Protein AF-A0A849G407-F1 (afdb_monomer_lite)

Foldseek 3Di:
DVVVVVVVVVVVVVVVVPADDDPDPPHVVVVPPDDDPPPPPDPDPPPPDDDPFDFAPAWPDWDWAADPVGIDIDTDGDHPDPAWAPWDWDWPDSVQDDDVNHTDTTTTTHDHPDDDDDDD

Secondary structure (DSSP, 8-state):
-HHHHHHHHHHHHHHHTT--SS--TT-HHHHS--------PPP---------PPBPSEEEEEEEEEETTEEEEEEEEE-SSTT-EEEEEEESSTTSPPBTTB--EEEEEEPPSSPPPP--

Sequence (120 aa):
MHRRKLILTLAAATSLSGCGFGGSRLNPFNWFRSGADEETLDPIEIVVREDPRPLVAQITSLGIDRTPGGAIIRATGLPPEQGWHTAALVSEDRDGMPANGVLTYSLRALPPRGPARVST

pLDDT: mean 82.06, std 14.2, range [55.03, 98.06]

Structure (mmCIF, N/CA/C/O backbone):
data_AF-A0A849G407-F1
#
_entry.id   AF-A0A849G407-F1
#
loop_
_atom_site.group_PDB
_atom_site.id
_atom_site.type_symbol
_atom_site.label_atom_id
_atom_site.label_alt_id
_atom_site.label_comp_id
_atom_site.label_asym_id
_atom_site.label_entity_id
_atom_site.label_seq_id
_atom_site.pdbx_PDB_ins_code
_atom_site.Cartn_x
_atom_site.Cartn_y
_atom_site.Cartn_z
_atom_site.occupancy
_atom_site.B_iso_or_equiv
_atom_site.auth_seq_id
_atom_site.auth_comp_id
_atom_site.auth_asym_id
_atom_site.auth_atom_id
_atom_site.pdbx_PDB_model_num
ATOM 1 N N . MET A 1 1 ? 77.270 48.204 -31.756 1.00 59.81 1 MET A N 1
ATOM 2 C CA . MET A 1 1 ? 76.066 47.332 -31.758 1.00 59.81 1 MET A CA 1
ATOM 3 C C . MET A 1 1 ? 75.914 46.443 -30.511 1.00 59.81 1 MET A C 1
ATOM 5 O O . MET A 1 1 ? 74.793 46.040 -30.230 1.00 59.81 1 MET A O 1
ATOM 9 N N . HIS A 1 2 ? 76.963 46.167 -29.719 1.00 60.06 2 HIS A N 1
ATOM 10 C CA . HIS A 1 2 ? 76.852 45.303 -28.526 1.00 60.06 2 HIS A CA 1
ATOM 11 C C . HIS A 1 2 ? 76.159 45.927 -27.306 1.00 60.06 2 HIS A C 1
ATOM 13 O O . HIS A 1 2 ? 75.423 45.223 -26.630 1.00 60.06 2 HIS A O 1
ATOM 19 N N . ARG A 1 3 ? 76.284 47.242 -27.064 1.00 67.25 3 ARG A N 1
ATOM 20 C CA . ARG A 1 3 ? 75.618 47.908 -25.922 1.00 67.25 3 ARG A CA 1
ATOM 21 C C . ARG A 1 3 ? 74.085 47.834 -25.983 1.00 67.25 3 ARG A C 1
ATOM 23 O O . ARG A 1 3 ? 73.454 47.579 -24.971 1.00 67.25 3 ARG A O 1
ATOM 30 N N . ARG A 1 4 ? 73.486 47.970 -27.175 1.00 66.44 4 ARG A N 1
ATOM 31 C CA . ARG A 1 4 ? 72.027 47.825 -27.368 1.00 66.44 4 ARG A CA 1
ATOM 32 C C . ARG A 1 4 ? 71.550 46.386 -27.143 1.00 66.44 4 ARG A C 1
ATOM 34 O O . ARG A 1 4 ? 70.512 46.196 -26.527 1.00 66.44 4 ARG A O 1
ATOM 41 N N . LYS A 1 5 ? 72.323 45.387 -27.591 1.00 75.62 5 LYS A N 1
ATOM 42 C CA . LYS A 1 5 ? 72.016 43.964 -27.362 1.00 75.62 5 LYS A CA 1
ATOM 43 C C . LYS A 1 5 ? 72.109 43.597 -25.876 1.00 75.62 5 LYS A C 1
ATOM 45 O O . LYS A 1 5 ? 71.211 42.937 -25.382 1.00 75.62 5 LYS A O 1
ATOM 50 N N . LEU A 1 6 ? 73.122 44.106 -25.168 1.00 78.69 6 LEU A N 1
ATOM 51 C CA . LEU A 1 6 ? 73.293 43.920 -23.720 1.00 78.69 6 LEU A CA 1
ATOM 52 C C . LEU A 1 6 ? 72.152 44.540 -22.901 1.00 78.69 6 LEU A C 1
ATOM 54 O O . LEU A 1 6 ? 71.657 43.910 -21.974 1.00 78.69 6 LEU A O 1
ATOM 58 N N . ILE A 1 7 ? 71.701 45.744 -23.267 1.00 82.94 7 ILE A N 1
ATOM 59 C CA . ILE A 1 7 ? 70.562 46.402 -22.607 1.00 82.94 7 ILE A CA 1
ATOM 60 C C . ILE A 1 7 ? 69.267 45.612 -22.841 1.00 82.94 7 ILE A C 1
ATOM 62 O O . ILE A 1 7 ? 68.506 45.406 -21.903 1.00 82.94 7 ILE A O 1
ATOM 66 N N . LEU A 1 8 ? 69.044 45.113 -24.062 1.00 82.19 8 LEU A N 1
ATOM 67 C CA . LEU A 1 8 ? 67.877 44.286 -24.387 1.00 82.19 8 LEU A CA 1
ATOM 68 C C . LEU A 1 8 ? 67.874 42.955 -23.624 1.00 82.19 8 LEU A C 1
ATOM 70 O O . LEU A 1 8 ? 66.840 42.570 -23.086 1.00 82.19 8 LEU A O 1
ATOM 74 N N . THR A 1 9 ? 69.018 42.274 -23.520 1.00 81.06 9 THR A N 1
ATOM 75 C CA . THR A 1 9 ? 69.113 41.021 -22.753 1.00 81.06 9 THR A CA 1
ATOM 76 C C . THR A 1 9 ? 68.963 41.249 -21.253 1.00 81.06 9 THR A C 1
ATOM 78 O O . THR A 1 9 ? 68.316 40.452 -20.583 1.00 81.06 9 THR A O 1
ATOM 81 N N . LEU A 1 10 ? 69.515 42.345 -20.721 1.00 78.44 10 LEU A N 1
ATOM 82 C CA . LEU A 1 10 ? 69.404 42.673 -19.300 1.00 78.44 10 LEU A CA 1
ATOM 83 C C . LEU A 1 10 ? 67.960 43.044 -18.929 1.00 78.44 10 LEU A C 1
ATOM 85 O O . LEU A 1 10 ? 67.472 42.578 -17.908 1.00 78.44 10 LEU A O 1
ATOM 89 N N . ALA A 1 11 ? 67.265 43.807 -19.779 1.00 77.25 11 ALA A N 1
ATOM 90 C CA . ALA A 1 11 ? 65.857 44.166 -19.589 1.00 77.25 11 ALA A CA 1
ATOM 91 C C . ALA A 1 11 ? 64.916 42.951 -19.680 1.00 77.25 11 ALA A C 1
ATOM 93 O O . ALA A 1 11 ? 63.942 42.857 -18.932 1.00 77.25 11 ALA A O 1
ATOM 94 N N . ALA A 1 12 ? 65.218 42.000 -20.570 1.00 75.19 12 ALA A N 1
ATOM 95 C CA . ALA A 1 12 ? 64.481 40.743 -20.662 1.00 75.19 12 ALA A CA 1
ATOM 96 C C . ALA A 1 12 ? 64.710 39.859 -19.424 1.00 75.19 12 ALA A C 1
ATOM 98 O O . ALA A 1 12 ? 63.756 39.311 -18.876 1.00 75.19 12 ALA A O 1
ATOM 99 N N . ALA A 1 13 ? 65.954 39.768 -18.943 1.00 73.56 13 ALA A N 1
ATOM 100 C CA . ALA A 1 13 ? 66.291 38.979 -17.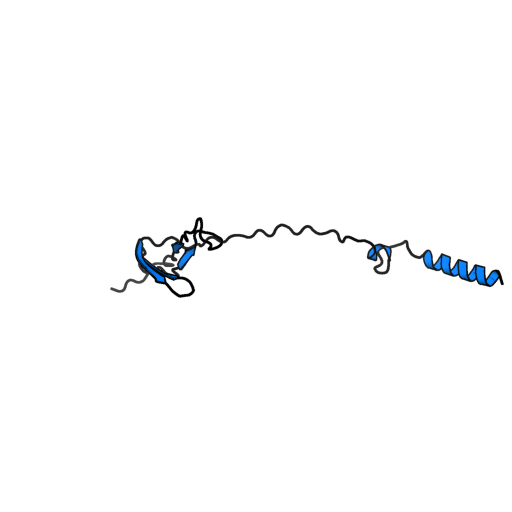762 1.00 73.56 13 ALA A CA 1
ATOM 101 C C . ALA A 1 13 ? 65.668 39.553 -16.477 1.00 73.56 13 ALA A C 1
ATOM 103 O O . ALA A 1 13 ? 65.105 38.798 -15.692 1.00 73.56 13 ALA A O 1
ATOM 104 N N . THR A 1 14 ? 65.694 40.877 -16.276 1.00 65.75 14 THR A N 1
ATOM 105 C CA . THR A 1 14 ? 65.088 41.504 -15.087 1.00 65.75 14 THR A CA 1
ATOM 106 C C . THR A 1 14 ? 63.562 41.476 -15.101 1.00 65.75 14 THR A C 1
ATOM 108 O O . THR A 1 14 ? 62.959 41.402 -14.034 1.00 65.75 14 THR A O 1
ATOM 111 N N . SER A 1 15 ? 62.931 41.464 -16.282 1.00 65.31 15 SER A N 1
ATOM 112 C CA . SER A 1 15 ? 61.474 41.292 -16.406 1.00 65.31 15 SER A CA 1
ATOM 113 C C . SER A 1 15 ? 61.014 39.883 -16.006 1.00 65.31 15 SER A C 1
ATOM 115 O O . SER A 1 15 ? 59.898 39.722 -15.520 1.00 65.31 15 SER A O 1
ATOM 117 N N . LEU A 1 16 ? 61.871 38.866 -16.162 1.00 59.41 16 LEU A N 1
ATOM 118 C CA . LEU A 1 16 ? 61.569 37.487 -15.754 1.00 59.41 16 LEU A CA 1
ATOM 119 C C . LEU A 1 16 ? 61.776 37.231 -14.249 1.00 59.41 16 LEU A C 1
ATOM 121 O O . LEU A 1 16 ? 61.137 36.339 -13.695 1.00 59.41 16 LEU A O 1
ATOM 125 N N . SER A 1 17 ? 62.608 38.021 -13.563 1.00 58.41 17 SER A N 1
ATOM 126 C CA . SER A 1 17 ? 62.910 37.850 -12.129 1.00 58.41 17 SER A CA 1
ATOM 127 C C . SER A 1 17 ? 61.784 38.281 -11.175 1.00 58.41 17 SER A C 1
ATOM 129 O O . SER A 1 17 ? 61.930 38.148 -9.963 1.00 58.41 17 SER A O 1
ATOM 131 N N . GLY A 1 18 ? 60.659 38.795 -11.686 1.00 55.03 18 GLY A N 1
ATOM 132 C CA . GLY A 1 18 ? 59.513 39.233 -10.876 1.00 55.03 18 GLY A CA 1
ATOM 133 C C . GLY A 1 18 ? 58.640 38.106 -10.305 1.00 55.03 18 GLY A C 1
ATOM 134 O O . GLY A 1 18 ? 57.690 38.380 -9.573 1.00 55.03 18 GLY A O 1
ATOM 135 N N . CYS A 1 19 ? 58.927 36.840 -10.618 1.00 63.62 19 CYS A N 1
ATOM 136 C CA . CYS A 1 19 ? 58.143 35.704 -10.135 1.00 63.62 19 CYS A CA 1
ATOM 137 C C . CYS A 1 19 ? 58.756 35.115 -8.861 1.00 63.62 19 CYS A C 1
ATOM 139 O O . CYS A 1 19 ? 59.546 34.178 -8.934 1.00 63.62 19 CYS A O 1
ATOM 141 N N . GLY A 1 20 ? 58.388 35.633 -7.685 1.00 60.50 20 GLY A N 1
ATOM 142 C CA . GLY A 1 20 ? 58.813 34.964 -6.456 1.00 60.50 20 GLY A CA 1
ATOM 143 C C . GLY A 1 20 ? 58.573 35.665 -5.129 1.00 60.50 20 GLY A C 1
ATOM 144 O O . GLY A 1 20 ? 59.401 35.500 -4.246 1.00 60.50 20 GLY A O 1
ATOM 145 N N . PHE A 1 21 ? 57.493 36.430 -4.941 1.00 60.69 21 PHE A N 1
ATOM 146 C CA . PHE A 1 21 ? 57.070 36.778 -3.579 1.00 60.69 21 PHE A CA 1
ATOM 147 C C . PHE A 1 21 ? 55.562 37.061 -3.518 1.00 60.69 21 PHE A C 1
ATOM 149 O O . PHE A 1 21 ? 55.079 38.051 -4.062 1.00 60.69 21 PHE A O 1
ATOM 156 N N . GLY A 1 22 ? 54.818 36.179 -2.849 1.00 62.50 22 GLY A N 1
ATOM 157 C CA . GLY A 1 22 ? 53.416 36.396 -2.479 1.00 62.50 22 GLY A CA 1
ATOM 158 C C . GLY A 1 22 ? 52.378 35.675 -3.345 1.00 62.50 22 GLY A C 1
ATOM 159 O O . GLY A 1 22 ? 52.527 35.527 -4.558 1.00 62.50 22 GLY A O 1
ATOM 160 N N . GLY A 1 23 ? 51.286 35.249 -2.698 1.00 58.88 23 GLY A N 1
ATOM 161 C CA . GLY A 1 23 ? 50.128 34.553 -3.283 1.00 58.88 23 GLY A CA 1
ATOM 162 C C . GLY A 1 23 ? 49.261 35.410 -4.216 1.00 58.88 23 GLY A C 1
ATOM 163 O O . GLY A 1 23 ? 48.038 35.294 -4.211 1.00 58.88 23 GLY A O 1
ATOM 164 N N . SER A 1 24 ? 49.875 36.297 -4.999 1.00 64.44 24 SER A N 1
ATOM 165 C CA . SER A 1 24 ? 49.189 37.146 -5.968 1.00 64.44 24 SER A CA 1
ATOM 166 C C . SER A 1 24 ? 48.459 36.312 -7.018 1.00 64.44 24 SER A C 1
ATOM 168 O O . SER A 1 24 ? 49.003 35.363 -7.580 1.00 64.44 24 SER A O 1
ATOM 170 N N . ARG A 1 25 ? 47.233 36.729 -7.352 1.00 62.09 25 ARG A N 1
ATOM 171 C CA . ARG A 1 25 ? 46.387 36.107 -8.391 1.00 62.09 25 ARG A CA 1
ATOM 172 C C . ARG A 1 25 ? 46.985 36.192 -9.798 1.00 62.09 25 ARG A C 1
ATOM 174 O O . ARG A 1 25 ? 46.505 35.505 -10.688 1.00 62.09 25 ARG A O 1
ATOM 181 N N . LEU A 1 26 ? 48.002 37.038 -9.976 1.00 65.50 26 LEU A N 1
ATOM 182 C CA . LEU A 1 26 ? 48.770 37.215 -11.209 1.00 65.50 26 LEU A CA 1
ATOM 183 C C . LEU A 1 26 ? 50.010 36.306 -11.292 1.00 65.50 26 LEU A C 1
ATOM 185 O O . LEU A 1 26 ? 50.784 36.423 -12.236 1.00 65.50 26 LEU A O 1
ATOM 189 N N . ASN A 1 27 ? 50.232 35.437 -10.300 1.00 70.06 27 ASN A N 1
ATOM 190 C CA . ASN A 1 27 ? 51.364 34.519 -10.288 1.00 70.06 27 ASN A CA 1
ATOM 191 C C . ASN A 1 27 ? 51.104 33.335 -11.242 1.00 70.06 27 ASN A C 1
ATOM 193 O O . ASN A 1 27 ? 50.219 32.522 -10.948 1.00 70.06 27 ASN A O 1
ATOM 197 N N . PRO A 1 28 ? 51.900 33.172 -12.317 1.00 65.81 28 PRO A N 1
ATOM 198 C CA . PRO A 1 28 ? 51.716 32.077 -13.261 1.00 65.81 28 PRO A CA 1
ATOM 199 C C . PRO A 1 28 ? 51.828 30.701 -12.606 1.00 65.81 28 PRO A C 1
ATOM 201 O O . PRO A 1 28 ? 51.081 29.797 -12.971 1.00 65.81 28 PRO A O 1
ATOM 204 N N . PHE A 1 29 ? 52.649 30.544 -11.564 1.00 70.31 29 PHE A N 1
ATOM 205 C CA . PHE A 1 29 ? 52.753 29.281 -10.829 1.00 70.31 29 PHE A CA 1
ATOM 206 C C . PHE A 1 29 ? 51.447 28.871 -10.130 1.00 70.31 29 PHE A C 1
ATOM 208 O O . PHE A 1 29 ? 51.224 27.681 -9.928 1.00 70.31 29 PHE A O 1
ATOM 215 N N . 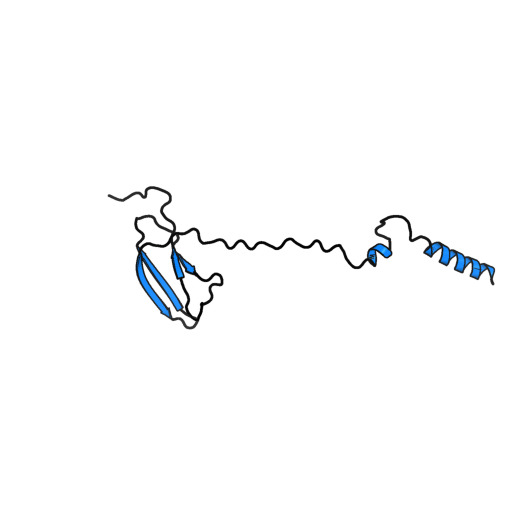ASN A 1 30 ? 50.558 29.817 -9.796 1.00 67.56 30 ASN A N 1
ATOM 216 C CA . ASN A 1 30 ? 49.250 29.492 -9.219 1.00 67.56 30 ASN A CA 1
ATOM 217 C C . ASN A 1 30 ? 48.235 29.050 -10.293 1.00 67.56 30 ASN A C 1
ATOM 219 O O . ASN A 1 30 ? 47.325 28.295 -9.975 1.00 67.56 30 ASN A O 1
ATOM 223 N N . TRP A 1 31 ? 48.394 29.478 -11.555 1.00 70.88 31 TRP A N 1
ATOM 224 C CA . TRP A 1 31 ? 47.548 29.049 -12.684 1.00 70.88 31 TRP A CA 1
ATOM 225 C C . TRP A 1 31 ? 47.938 27.676 -13.231 1.00 70.88 31 TRP A C 1
ATOM 227 O O . TRP A 1 31 ? 47.077 26.928 -13.681 1.00 70.88 31 TRP A O 1
ATOM 237 N N . PHE A 1 32 ? 49.229 27.339 -13.175 1.00 73.56 32 PHE A N 1
ATOM 238 C CA . PHE A 1 32 ? 49.740 26.029 -13.593 1.00 73.56 32 PHE A CA 1
ATOM 239 C C . PHE A 1 32 ? 49.673 24.965 -12.487 1.00 73.56 32 PHE A C 1
ATOM 241 O O . PHE A 1 32 ? 50.030 23.810 -12.727 1.00 73.56 32 PHE A O 1
ATOM 248 N N . ARG A 1 33 ? 49.189 25.316 -11.287 1.00 65.94 33 ARG A N 1
ATOM 249 C CA . ARG A 1 33 ? 48.881 24.342 -10.238 1.00 65.94 33 ARG A CA 1
ATOM 250 C C . ARG A 1 33 ? 47.613 23.582 -10.629 1.00 65.94 33 ARG A C 1
ATOM 252 O O . ARG A 1 33 ? 46.499 24.028 -10.381 1.00 65.94 33 ARG A O 1
ATOM 259 N N . SER A 1 34 ? 47.810 22.443 -11.284 1.00 61.88 34 SER A N 1
ATOM 260 C CA . SER A 1 34 ? 46.757 21.455 -11.519 1.00 61.88 34 SER A CA 1
ATOM 261 C C . SER A 1 34 ? 46.405 20.812 -10.180 1.00 61.88 34 SER A C 1
ATOM 263 O O . SER A 1 34 ? 47.288 20.263 -9.527 1.00 61.88 34 SER A O 1
ATOM 265 N N . GLY A 1 35 ? 45.144 20.920 -9.770 1.00 61.41 35 GLY A N 1
ATOM 266 C CA . GLY A 1 35 ? 44.644 20.387 -8.504 1.00 61.41 35 GLY A CA 1
ATOM 267 C C . GLY A 1 35 ? 44.302 21.502 -7.526 1.00 61.41 35 GLY A C 1
ATOM 268 O O . GLY A 1 35 ? 45.133 21.923 -6.724 1.00 61.41 35 GLY A O 1
ATOM 269 N N . ALA A 1 36 ? 43.060 21.982 -7.594 1.00 63.38 36 ALA A N 1
ATOM 270 C CA . ALA A 1 36 ? 42.407 22.376 -6.355 1.00 63.38 36 ALA A CA 1
ATOM 271 C C . ALA A 1 36 ? 42.343 21.112 -5.489 1.00 63.38 36 ALA A C 1
ATOM 273 O O . ALA A 1 36 ? 42.083 20.040 -6.035 1.00 63.38 36 ALA A O 1
ATOM 274 N N . ASP A 1 37 ? 42.629 21.230 -4.192 1.00 63.91 37 ASP A N 1
ATOM 275 C CA . ASP A 1 37 ? 42.362 20.150 -3.248 1.00 63.91 37 ASP A CA 1
ATOM 276 C C . ASP A 1 37 ? 40.890 19.763 -3.430 1.00 63.91 37 ASP A C 1
ATOM 278 O O . ASP A 1 37 ? 39.992 20.566 -3.168 1.00 63.91 37 ASP A O 1
ATOM 282 N N . GLU A 1 38 ? 40.652 18.588 -4.014 1.00 62.00 38 GLU A N 1
ATOM 283 C CA . GLU A 1 38 ? 39.312 18.047 -4.174 1.00 62.00 38 GLU A CA 1
ATOM 284 C C . GLU A 1 38 ? 38.815 17.746 -2.767 1.00 62.00 38 GLU A C 1
ATOM 286 O O . GLU A 1 38 ? 39.175 16.736 -2.157 1.00 62.00 38 GLU A O 1
ATOM 291 N N . GLU A 1 39 ? 38.033 18.675 -2.220 1.00 66.00 39 GLU A N 1
ATOM 292 C CA . GLU A 1 39 ? 37.257 18.434 -1.019 1.00 66.00 39 GLU A CA 1
ATOM 293 C C . GLU A 1 39 ? 36.370 17.230 -1.339 1.00 66.00 39 GLU A C 1
ATOM 295 O O . GLU A 1 39 ? 35.451 17.304 -2.159 1.00 66.00 39 GLU A O 1
ATOM 300 N N . THR A 1 40 ? 36.749 16.076 -0.790 1.00 67.06 40 THR A N 1
ATOM 301 C CA . THR A 1 40 ? 35.998 14.836 -0.940 1.00 67.06 40 THR A CA 1
ATOM 302 C C . THR A 1 40 ? 34.636 15.111 -0.338 1.00 67.06 40 THR A C 1
ATOM 304 O O . THR A 1 40 ? 34.513 15.220 0.878 1.00 67.06 40 THR A O 1
ATOM 307 N N . LEU A 1 41 ? 33.638 15.311 -1.199 1.00 72.44 41 LEU A N 1
ATOM 308 C CA . LEU A 1 41 ? 32.268 15.501 -0.759 1.00 72.44 41 LEU A CA 1
ATOM 309 C C . LEU A 1 41 ? 31.902 14.298 0.105 1.00 72.44 41 LEU A C 1
ATOM 311 O O . LEU A 1 41 ? 32.064 13.153 -0.331 1.00 72.44 41 LEU A O 1
ATOM 315 N N . ASP A 1 42 ? 31.430 14.566 1.320 1.00 77.25 42 ASP A N 1
ATOM 316 C CA . ASP A 1 42 ? 30.902 13.517 2.176 1.00 77.25 42 ASP A CA 1
ATOM 317 C C . ASP A 1 42 ? 29.846 12.721 1.393 1.00 77.25 42 ASP A C 1
ATOM 319 O O . ASP A 1 42 ? 29.043 13.310 0.652 1.00 77.25 42 ASP A O 1
ATOM 323 N N . PRO A 1 43 ? 29.839 11.381 1.505 1.00 74.50 43 PRO A N 1
ATOM 324 C CA . PRO A 1 43 ? 28.871 10.570 0.794 1.00 74.50 43 PRO A CA 1
ATOM 325 C C . PRO A 1 43 ? 27.454 11.018 1.159 1.00 74.50 43 PRO A C 1
ATOM 327 O O . PRO A 1 43 ? 27.081 11.066 2.329 1.00 74.50 43 PRO A O 1
ATOM 330 N N . ILE A 1 44 ? 26.659 11.342 0.136 1.00 74.06 44 ILE A N 1
ATOM 331 C CA . ILE A 1 44 ? 25.248 11.694 0.299 1.00 74.06 44 ILE A CA 1
ATOM 332 C C . ILE A 1 44 ? 24.534 10.468 0.871 1.00 74.06 44 ILE A C 1
ATOM 334 O O . ILE A 1 44 ? 24.340 9.467 0.178 1.00 74.06 44 ILE A O 1
ATOM 338 N N . GLU A 1 45 ? 24.132 10.546 2.136 1.00 72.56 45 GLU A N 1
ATOM 339 C CA . GLU A 1 45 ? 23.324 9.514 2.771 1.00 72.56 45 GLU A CA 1
ATOM 340 C C . GLU A 1 45 ? 21.895 9.597 2.214 1.00 72.56 45 GLU A C 1
ATOM 342 O O . GLU A 1 45 ? 21.095 10.463 2.580 1.00 72.56 45 GLU A O 1
ATOM 347 N N . ILE A 1 46 ? 21.567 8.716 1.264 1.00 70.31 46 ILE A N 1
ATOM 348 C CA . ILE A 1 46 ? 20.203 8.589 0.746 1.00 70.31 46 ILE A CA 1
ATOM 349 C C . ILE A 1 46 ? 19.360 7.920 1.834 1.00 70.31 46 ILE A C 1
ATOM 351 O O . ILE A 1 46 ? 19.298 6.693 1.936 1.00 70.31 46 ILE A O 1
ATOM 355 N N . VAL A 1 47 ? 18.697 8.731 2.658 1.00 68.25 47 VAL A N 1
ATOM 356 C CA . VAL A 1 47 ? 17.745 8.239 3.656 1.00 68.25 47 VAL A CA 1
ATOM 357 C C . VAL A 1 47 ? 16.509 7.710 2.930 1.00 68.25 47 VAL A C 1
ATOM 359 O O . VAL A 1 47 ? 15.641 8.471 2.495 1.00 68.25 47 VAL A O 1
ATOM 362 N N . VAL A 1 48 ? 16.416 6.386 2.797 1.00 70.69 48 VAL A N 1
ATOM 363 C CA . VAL A 1 48 ? 15.200 5.716 2.327 1.00 70.69 48 VAL A CA 1
ATOM 364 C C . VAL A 1 48 ? 14.130 5.902 3.399 1.00 70.69 48 VAL A C 1
ATOM 366 O O . VAL A 1 48 ? 14.178 5.287 4.462 1.00 70.69 48 VAL A O 1
ATOM 369 N N . ARG A 1 49 ? 13.174 6.798 3.145 1.00 71.31 49 ARG A N 1
ATOM 370 C CA . ARG A 1 49 ? 12.038 7.010 4.041 1.00 71.31 49 ARG A CA 1
ATOM 371 C C . ARG A 1 49 ? 11.078 5.830 3.900 1.00 71.31 49 ARG A C 1
ATOM 373 O O . ARG A 1 49 ? 10.404 5.709 2.881 1.00 71.31 49 ARG A O 1
ATOM 380 N N . GLU A 1 50 ? 10.993 4.999 4.931 1.00 84.75 50 GLU A N 1
ATOM 381 C CA . GLU A 1 50 ? 9.941 3.989 5.023 1.00 84.75 50 GLU A CA 1
ATOM 382 C C . GLU A 1 50 ? 8.561 4.644 5.117 1.00 84.75 50 GLU A C 1
ATOM 384 O O . GLU A 1 50 ? 8.385 5.722 5.698 1.00 84.75 50 GLU A O 1
ATOM 389 N N . ASP A 1 51 ? 7.569 3.982 4.527 1.00 90.38 51 ASP A N 1
ATOM 390 C CA . ASP A 1 51 ? 6.195 4.448 4.578 1.00 90.38 51 ASP A CA 1
ATOM 391 C C . ASP A 1 51 ? 5.650 4.334 6.014 1.00 90.38 51 ASP A C 1
ATOM 393 O O . ASP A 1 51 ? 5.581 3.224 6.550 1.00 90.38 51 ASP A O 1
ATOM 397 N N . PRO A 1 52 ? 5.229 5.445 6.649 1.00 92.00 52 PRO A N 1
ATOM 398 C CA . PRO A 1 52 ? 4.790 5.435 8.042 1.00 92.00 52 PRO A CA 1
ATOM 399 C C . PRO A 1 52 ? 3.402 4.807 8.232 1.00 92.00 52 PRO A C 1
ATOM 401 O O . PRO A 1 52 ? 2.929 4.698 9.365 1.00 92.00 52 PRO A O 1
ATOM 404 N N . ARG A 1 53 ? 2.697 4.461 7.149 1.00 95.44 53 ARG A N 1
ATOM 405 C CA . ARG A 1 53 ? 1.346 3.905 7.219 1.00 95.44 53 ARG A CA 1
ATOM 406 C C . ARG A 1 53 ? 1.387 2.450 7.699 1.00 95.44 53 ARG A C 1
ATOM 408 O O . ARG A 1 53 ? 2.116 1.646 7.113 1.00 95.44 53 ARG A O 1
ATOM 415 N N . PRO A 1 54 ? 0.577 2.074 8.703 1.00 96.06 54 PRO A N 1
ATOM 416 C CA . PRO A 1 54 ? 0.386 0.673 9.054 1.00 96.06 54 PRO A CA 1
ATOM 417 C C . PRO A 1 54 ? -0.383 -0.093 7.966 1.00 96.06 54 PRO A C 1
ATOM 419 O O . PRO A 1 54 ? -1.039 0.492 7.096 1.00 96.06 54 PRO A O 1
ATOM 422 N N . LEU A 1 55 ? -0.311 -1.423 8.039 1.00 96.75 55 LEU A N 1
ATOM 423 C CA . LEU A 1 55 ? -1.080 -2.328 7.187 1.00 96.75 55 LEU A CA 1
ATOM 424 C C . LEU A 1 55 ? -2.581 -2.204 7.465 1.00 96.75 55 LEU A C 1
ATOM 426 O O . LEU A 1 55 ? -3.011 -2.074 8.613 1.00 96.75 55 LEU A O 1
ATOM 430 N N . VAL A 1 56 ? -3.381 -2.299 6.406 1.00 97.56 56 VAL A N 1
ATOM 431 C CA . VAL A 1 56 ? -4.827 -2.492 6.545 1.00 97.56 56 VAL A CA 1
ATOM 432 C C . VAL A 1 56 ? -5.091 -3.917 7.035 1.00 97.56 56 VAL A C 1
ATOM 434 O O . VAL A 1 56 ? -4.498 -4.866 6.531 1.00 97.56 56 VAL A O 1
ATOM 437 N N . ALA A 1 57 ? -5.989 -4.063 8.012 1.00 96.62 57 ALA A N 1
ATOM 438 C CA . ALA A 1 57 ? -6.207 -5.323 8.727 1.00 96.62 57 ALA A CA 1
ATOM 439 C C . ALA A 1 57 ? -6.680 -6.478 7.830 1.00 96.62 57 ALA A C 1
ATOM 441 O O . ALA A 1 57 ? -6.273 -7.620 8.030 1.00 96.62 57 ALA A O 1
ATOM 442 N N . GLN A 1 58 ? -7.534 -6.192 6.847 1.00 97.25 58 GLN A N 1
ATOM 443 C CA . GLN A 1 58 ? -8.068 -7.207 5.947 1.00 97.25 58 GLN A CA 1
ATOM 444 C C . GLN A 1 58 ? -8.211 -6.667 4.527 1.00 97.25 58 GLN A C 1
ATOM 446 O O . GLN A 1 58 ? -8.666 -5.544 4.330 1.00 97.25 58 GLN A O 1
ATOM 451 N N . ILE A 1 59 ? -7.891 -7.493 3.531 1.00 97.56 59 ILE A N 1
ATOM 452 C CA . ILE A 1 59 ? -8.226 -7.248 2.123 1.00 97.56 59 ILE A CA 1
ATOM 453 C C . ILE A 1 59 ? -9.540 -7.975 1.824 1.00 97.56 59 ILE A C 1
ATOM 455 O O . ILE A 1 59 ? -9.641 -9.182 2.030 1.00 97.56 59 ILE A O 1
ATOM 459 N N . THR A 1 60 ? -10.553 -7.246 1.360 1.00 97.94 60 THR A N 1
ATOM 460 C CA . THR A 1 60 ? -11.892 -7.784 1.064 1.00 97.94 60 THR A CA 1
ATOM 461 C C . THR A 1 60 ? -12.108 -8.046 -0.420 1.00 97.94 60 THR A C 1
ATOM 463 O O . THR A 1 60 ? -12.877 -8.935 -0.776 1.00 97.94 60 THR A O 1
ATOM 466 N N . SER A 1 61 ? -11.415 -7.317 -1.296 1.00 98.06 61 SER A N 1
ATOM 467 C CA . SER A 1 61 ? -11.403 -7.612 -2.728 1.00 98.06 61 SER A CA 1
ATOM 468 C C . SER A 1 61 ? -10.081 -7.225 -3.371 1.00 98.06 61 SER A C 1
ATOM 470 O O . SER A 1 61 ? -9.486 -6.206 -3.016 1.00 98.06 61 SER A O 1
ATOM 472 N N . LEU A 1 62 ? -9.674 -8.001 -4.369 1.00 97.75 62 LEU A N 1
ATOM 473 C CA . LEU A 1 62 ? -8.523 -7.733 -5.220 1.00 97.75 62 LEU A CA 1
ATOM 474 C C . LEU A 1 62 ? -8.936 -7.943 -6.679 1.00 97.75 62 LEU A C 1
ATOM 476 O O . LEU A 1 62 ? -9.484 -8.987 -7.023 1.00 97.75 62 LEU A O 1
ATOM 480 N N . GLY A 1 63 ? -8.671 -6.950 -7.520 1.00 97.44 63 GLY A N 1
ATOM 481 C CA . GLY A 1 63 ? -8.908 -6.987 -8.957 1.00 97.44 63 GLY A CA 1
ATOM 482 C C . GLY A 1 63 ? -7.660 -6.563 -9.721 1.00 97.44 63 GLY A C 1
ATOM 483 O O . GLY A 1 63 ? -6.902 -5.706 -9.262 1.00 97.44 63 GLY A O 1
ATOM 484 N N . ILE A 1 64 ? -7.449 -7.177 -10.882 1.00 97.31 64 ILE A N 1
ATOM 485 C CA . ILE A 1 64 ? -6.349 -6.854 -11.791 1.00 97.31 64 ILE A CA 1
ATOM 486 C C . ILE A 1 64 ? -6.941 -6.666 -13.185 1.00 97.31 64 ILE A C 1
ATOM 488 O O . ILE A 1 64 ? -7.314 -7.638 -13.843 1.00 97.31 64 ILE A O 1
ATOM 492 N N . ASP A 1 65 ? -6.987 -5.418 -13.640 1.00 97.50 65 ASP A N 1
ATOM 493 C CA . ASP A 1 65 ? -7.507 -5.053 -14.954 1.00 97.50 65 ASP A CA 1
ATOM 494 C C . ASP A 1 65 ? -6.344 -4.874 -15.929 1.00 97.50 65 ASP A C 1
ATOM 496 O O . ASP A 1 65 ? -5.533 -3.957 -15.795 1.00 97.50 65 ASP A O 1
ATOM 500 N N . ARG A 1 66 ? -6.233 -5.758 -16.921 1.00 96.75 66 ARG A N 1
ATOM 501 C CA . ARG A 1 66 ? -5.164 -5.677 -17.926 1.00 96.75 66 ARG A CA 1
ATOM 502 C C . ARG A 1 66 ? -5.421 -4.526 -18.899 1.00 96.75 66 ARG A C 1
ATOM 504 O O . ARG A 1 66 ? -6.539 -4.346 -19.375 1.00 96.75 66 ARG A O 1
ATOM 511 N N . THR A 1 67 ? -4.370 -3.794 -19.245 1.00 96.75 67 THR A N 1
ATOM 512 C CA . THR A 1 67 ? -4.374 -2.728 -20.254 1.00 96.75 67 THR A CA 1
ATOM 513 C C . THR A 1 67 ? -3.258 -2.984 -21.274 1.00 96.75 67 THR A C 1
ATOM 515 O O . THR A 1 67 ? -2.323 -3.729 -20.981 1.00 96.75 67 THR A O 1
ATOM 518 N N . PRO A 1 68 ? -3.292 -2.381 -22.477 1.00 96.56 68 PRO A N 1
ATOM 519 C CA . PRO A 1 68 ? -2.233 -2.587 -23.471 1.00 96.56 68 PRO A CA 1
ATOM 520 C C . PRO A 1 68 ? -0.818 -2.239 -22.972 1.00 96.56 68 PRO A C 1
ATOM 522 O O . PRO A 1 68 ? 0.152 -2.794 -23.472 1.00 96.56 68 PRO A O 1
ATOM 525 N N . GLY A 1 69 ? -0.701 -1.338 -21.989 1.00 94.69 69 GLY A N 1
ATOM 526 C CA . GLY A 1 69 ? 0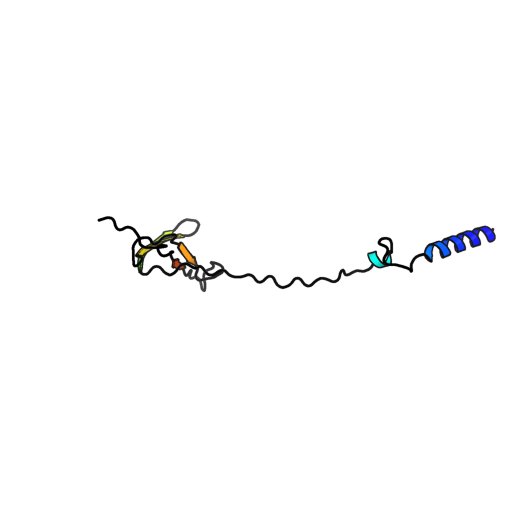.573 -0.929 -21.389 1.00 94.69 69 GLY A CA 1
ATOM 527 C C . GLY A 1 69 ? 0.927 -1.621 -20.068 1.00 94.69 69 GLY A C 1
ATOM 528 O O . GLY A 1 69 ? 1.955 -1.287 -19.489 1.00 94.69 69 GLY A O 1
ATOM 529 N N . GLY A 1 70 ? 0.097 -2.536 -19.555 1.00 92.88 70 GLY A N 1
ATOM 530 C CA . GLY A 1 70 ? 0.339 -3.185 -18.265 1.00 92.88 70 GLY A CA 1
ATOM 531 C C . GLY A 1 70 ? -0.937 -3.685 -17.592 1.00 92.88 70 GLY A C 1
ATOM 532 O O . GLY A 1 70 ? -1.784 -4.324 -18.212 1.00 92.88 70 GLY A O 1
ATOM 533 N N . ALA A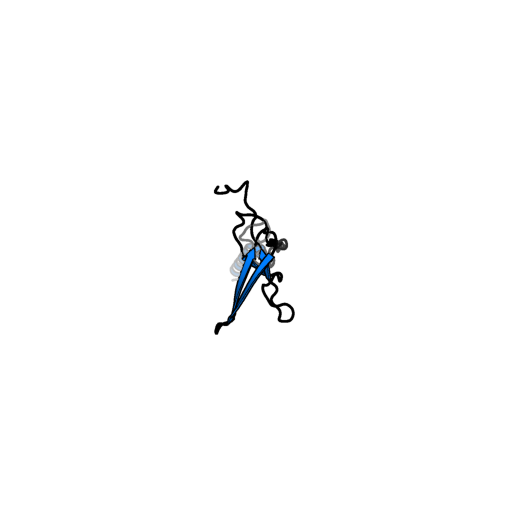 1 71 ? -1.075 -3.421 -16.295 1.00 94.44 71 ALA A N 1
ATOM 534 C CA . A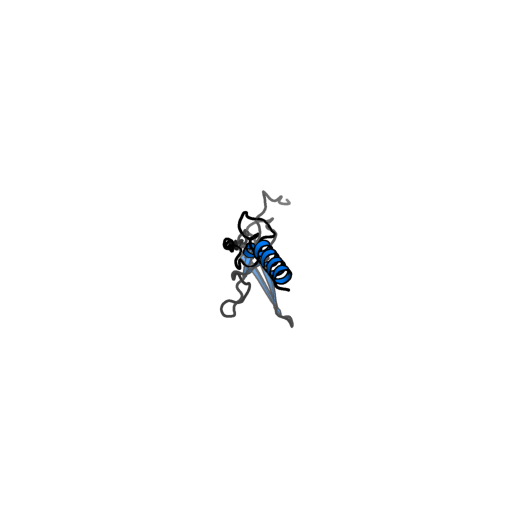LA A 1 71 ? -2.278 -3.753 -15.543 1.00 94.44 71 ALA A CA 1
ATOM 535 C C . ALA A 1 71 ? -2.550 -2.719 -14.447 1.00 94.44 71 ALA A C 1
ATOM 537 O O . ALA A 1 71 ? -1.628 -2.118 -13.899 1.00 94.44 71 ALA A O 1
ATOM 538 N N . ILE A 1 72 ? -3.825 -2.534 -14.119 1.00 95.69 72 ILE A N 1
ATOM 539 C CA . ILE A 1 72 ? -4.288 -1.723 -12.997 1.00 95.69 72 ILE A CA 1
ATOM 540 C C . ILE A 1 72 ? -4.664 -2.679 -11.872 1.00 95.69 72 ILE A C 1
ATOM 542 O O . ILE A 1 72 ? -5.568 -3.499 -12.023 1.00 95.69 72 ILE A O 1
ATOM 546 N N . ILE A 1 73 ? -3.979 -2.564 -10.738 1.00 95.81 73 ILE A N 1
ATOM 547 C CA . ILE A 1 73 ? -4.285 -3.344 -9.539 1.00 95.81 73 ILE A CA 1
ATOM 548 C C . ILE A 1 73 ? -5.209 -2.515 -8.653 1.00 95.81 73 ILE A C 1
ATOM 550 O O . ILE A 1 73 ? -4.900 -1.373 -8.305 1.00 95.81 73 ILE A O 1
ATOM 554 N N . ARG A 1 74 ? -6.343 -3.097 -8.266 1.00 97.38 74 ARG A N 1
ATOM 555 C CA . ARG A 1 74 ? -7.289 -2.500 -7.325 1.00 97.38 74 ARG A CA 1
ATOM 556 C C . ARG A 1 74 ? -7.460 -3.419 -6.133 1.00 97.38 74 ARG A C 1
ATOM 558 O O . ARG A 1 74 ? -7.912 -4.547 -6.285 1.00 97.38 74 ARG A O 1
ATOM 565 N N . ALA A 1 75 ? -7.149 -2.915 -4.949 1.00 97.75 75 ALA A N 1
ATOM 566 C CA . ALA A 1 75 ? -7.431 -3.597 -3.699 1.00 97.75 75 ALA A CA 1
ATOM 567 C C . ALA A 1 75 ? -8.433 -2.777 -2.887 1.00 97.75 75 ALA A C 1
ATOM 569 O O . ALA A 1 75 ? -8.338 -1.550 -2.816 1.00 97.75 75 ALA A O 1
ATOM 570 N N . THR A 1 76 ? -9.375 -3.462 -2.257 1.00 97.75 76 THR A N 1
ATOM 571 C CA . THR A 1 76 ? -10.248 -2.890 -1.233 1.00 97.75 76 THR A CA 1
ATOM 572 C C . THR A 1 76 ? -9.944 -3.606 0.063 1.00 97.75 76 THR A C 1
ATOM 574 O O . THR A 1 76 ? -9.843 -4.832 0.088 1.00 97.75 76 THR A O 1
ATOM 577 N N . GLY A 1 77 ? -9.764 -2.835 1.129 1.00 96.62 77 GLY A N 1
ATOM 578 C CA . GLY A 1 77 ? -9.511 -3.372 2.452 1.00 96.62 77 GLY A CA 1
ATOM 579 C C . GLY A 1 77 ? -10.488 -2.833 3.481 1.00 96.62 77 GLY A C 1
ATOM 580 O O . GLY A 1 77 ? -11.051 -1.751 3.309 1.00 96.62 77 GLY A O 1
ATOM 581 N N . LEU A 1 78 ? -10.675 -3.612 4.540 1.00 97.31 78 LEU A N 1
ATOM 582 C CA . LEU A 1 78 ? -11.479 -3.270 5.698 1.00 97.31 78 LEU A CA 1
ATOM 583 C C . LEU A 1 78 ? -10.537 -2.958 6.873 1.00 97.31 78 LEU A C 1
ATOM 585 O O . LEU A 1 78 ? -9.877 -3.866 7.386 1.00 97.31 78 LEU A O 1
ATOM 589 N N . PRO A 1 79 ? -10.412 -1.682 7.272 1.00 95.38 79 PRO A N 1
ATOM 590 C CA . PRO A 1 79 ? -9.700 -1.309 8.487 1.00 95.38 79 PRO A CA 1
ATOM 591 C C . PRO A 1 79 ? -10.492 -1.719 9.745 1.00 95.38 79 PRO A C 1
ATOM 593 O O . PRO A 1 79 ? -11.697 -1.959 9.659 1.00 95.38 79 PRO A O 1
ATOM 596 N N . PRO A 1 80 ? -9.839 -1.781 10.920 1.00 92.06 80 PRO A N 1
ATOM 597 C CA . PRO A 1 80 ? -10.477 -2.225 12.163 1.00 92.06 80 PRO A CA 1
ATOM 598 C C . PRO A 1 80 ? -11.559 -1.265 12.685 1.00 92.06 80 PRO A C 1
ATOM 600 O O . PRO A 1 80 ? -12.452 -1.687 13.412 1.00 92.06 80 PRO A O 1
ATOM 603 N N . GLU A 1 81 ? -11.493 0.017 12.322 1.00 91.12 81 GLU A N 1
ATOM 604 C CA . GLU A 1 81 ? -12.433 1.050 12.761 1.00 91.12 81 GLU A CA 1
ATOM 605 C C . GLU A 1 81 ? -12.658 2.109 11.671 1.00 91.12 81 GLU A C 1
ATOM 607 O O . GLU A 1 81 ? -11.937 2.177 10.670 1.00 91.12 81 GLU A O 1
ATOM 612 N N . GLN A 1 82 ? -13.672 2.955 11.857 1.00 90.12 82 GLN A N 1
ATOM 613 C CA . GLN A 1 82 ? -13.974 4.048 10.936 1.00 90.12 82 GLN A CA 1
ATOM 614 C C . GLN A 1 82 ? -12.944 5.184 11.044 1.00 90.12 82 GLN A C 1
ATOM 616 O O . GLN A 1 82 ? -12.426 5.486 12.113 1.00 90.12 82 GLN A O 1
ATOM 621 N N . GLY A 1 83 ? -12.701 5.876 9.927 1.00 92.38 83 GLY A N 1
ATOM 622 C CA . GLY A 1 83 ? -11.884 7.095 9.891 1.00 92.38 83 GLY A CA 1
ATOM 623 C C . GLY A 1 83 ? -10.453 6.888 9.399 1.00 92.38 83 GLY A C 1
ATOM 624 O O . GLY A 1 83 ? -9.710 7.860 9.283 1.00 92.38 83 GLY A O 1
ATOM 625 N N . TRP A 1 84 ? -10.083 5.655 9.052 1.00 95.19 84 TRP A N 1
ATOM 626 C CA . TRP A 1 84 ? -8.852 5.371 8.320 1.00 95.19 84 TRP A CA 1
ATOM 627 C C . TRP A 1 84 ? -8.862 6.046 6.943 1.00 95.19 84 TRP A C 1
ATOM 629 O O . TRP A 1 84 ? -9.895 6.096 6.272 1.00 95.19 84 TRP A O 1
ATOM 639 N N . HIS A 1 85 ? -7.715 6.574 6.512 1.00 95.00 85 HIS A N 1
ATOM 640 C CA . HIS A 1 85 ? -7.624 7.387 5.296 1.00 95.00 85 HIS A CA 1
ATOM 641 C C . HIS A 1 85 ? -6.251 7.289 4.610 1.00 95.00 85 HIS A C 1
ATOM 643 O O . HIS A 1 85 ? -5.327 6.651 5.108 1.00 95.00 85 HIS A O 1
ATOM 649 N N . THR A 1 86 ? -6.097 7.937 3.447 1.00 96.62 86 THR A N 1
ATOM 650 C CA . THR A 1 86 ? -4.832 7.964 2.675 1.00 96.62 86 THR A CA 1
ATOM 651 C C . THR A 1 86 ? -4.304 6.556 2.363 1.00 96.62 86 THR A C 1
ATOM 653 O O . THR A 1 86 ? -3.119 6.252 2.525 1.00 96.62 86 THR A O 1
ATOM 656 N N . ALA A 1 87 ? -5.209 5.677 1.929 1.00 96.69 87 ALA A N 1
ATOM 657 C CA . ALA A 1 87 ? -4.855 4.326 1.526 1.00 96.69 87 ALA A CA 1
ATOM 658 C C . ALA A 1 87 ? -3.958 4.338 0.280 1.00 96.69 87 ALA A C 1
ATOM 660 O O . ALA A 1 87 ? -4.187 5.119 -0.646 1.00 96.69 87 ALA A O 1
ATOM 661 N N . ALA A 1 88 ? -2.958 3.465 0.244 1.00 97.06 88 ALA A N 1
ATOM 662 C CA . ALA A 1 88 ? -2.221 3.159 -0.975 1.00 97.06 88 ALA A CA 1
ATOM 663 C C . ALA A 1 88 ? -1.706 1.722 -0.972 1.00 97.06 88 ALA A C 1
ATOM 665 O O . ALA A 1 88 ? -1.499 1.116 0.079 1.00 97.06 88 ALA A O 1
ATOM 666 N N . LEU A 1 89 ? -1.463 1.219 -2.179 1.00 96.38 89 LEU A N 1
ATOM 667 C CA . LEU A 1 89 ? -0.622 0.057 -2.411 1.00 96.38 89 LEU A CA 1
ATOM 668 C C . LEU A 1 89 ? 0.830 0.536 -2.451 1.00 96.38 89 LEU A C 1
ATOM 670 O O . LEU A 1 89 ? 1.190 1.354 -3.297 1.00 96.38 89 LEU A O 1
ATOM 674 N N . VAL A 1 90 ? 1.635 0.065 -1.506 1.00 95.44 90 VAL A N 1
ATOM 675 C CA . VAL A 1 90 ? 3.054 0.411 -1.374 1.00 95.44 90 VAL A CA 1
ATOM 676 C C . VAL A 1 90 ? 3.873 -0.797 -1.799 1.00 95.44 90 VAL A C 1
ATOM 678 O O . VAL A 1 90 ? 3.592 -1.901 -1.341 1.00 95.44 90 VAL A O 1
ATOM 681 N N . SER A 1 91 ? 4.832 -0.598 -2.704 1.00 94.12 91 SER A N 1
ATOM 682 C CA . SER A 1 91 ? 5.752 -1.661 -3.121 1.00 94.12 91 SER A CA 1
ATOM 683 C C . SER A 1 91 ? 6.612 -2.078 -1.933 1.00 94.12 91 SER A C 1
ATOM 685 O O . SER A 1 91 ? 7.147 -1.214 -1.237 1.00 94.12 91 SER A O 1
ATOM 687 N N . GLU A 1 92 ? 6.740 -3.379 -1.699 1.00 91.88 92 GLU A N 1
ATOM 688 C CA . GLU A 1 92 ? 7.685 -3.905 -0.706 1.00 91.88 92 GLU A CA 1
ATOM 689 C C . GLU A 1 92 ? 9.124 -3.895 -1.256 1.00 91.88 92 GLU A C 1
ATOM 691 O O . GLU A 1 92 ? 10.085 -3.767 -0.499 1.00 91.88 92 GLU A O 1
ATOM 696 N N . ASP A 1 93 ? 9.272 -3.920 -2.583 1.00 89.38 93 ASP A N 1
ATOM 697 C CA . ASP A 1 93 ? 10.548 -3.728 -3.267 1.00 89.38 93 ASP A CA 1
ATOM 698 C C . ASP A 1 93 ? 10.855 -2.231 -3.430 1.00 89.38 93 ASP A C 1
ATOM 700 O O . ASP A 1 93 ? 10.019 -1.454 -3.908 1.00 89.38 93 ASP A O 1
ATOM 704 N N . ARG A 1 94 ? 12.067 -1.816 -3.032 1.00 82.75 94 ARG A N 1
ATOM 705 C CA . ARG A 1 94 ? 12.474 -0.396 -2.950 1.00 82.75 94 ARG A CA 1
ATOM 706 C C . ARG A 1 94 ? 12.533 0.317 -4.298 1.00 82.75 94 ARG A C 1
ATOM 708 O O . ARG A 1 94 ? 12.303 1.521 -4.357 1.00 82.75 94 ARG A O 1
ATOM 715 N N . ASP A 1 95 ? 12.886 -0.401 -5.352 1.00 84.94 95 ASP A N 1
ATOM 716 C CA . ASP A 1 95 ? 12.995 0.120 -6.716 1.00 84.94 95 ASP A CA 1
ATOM 717 C C . ASP A 1 95 ? 11.666 0.039 -7.485 1.00 84.94 95 ASP A C 1
ATOM 719 O O . ASP A 1 95 ? 11.580 0.508 -8.621 1.00 84.94 95 ASP A O 1
ATOM 723 N N . GLY A 1 96 ? 10.621 -0.527 -6.867 1.00 85.12 96 GLY A N 1
ATOM 724 C CA . GLY A 1 96 ? 9.332 -0.768 -7.510 1.00 85.12 96 GLY A CA 1
ATOM 725 C C . GLY A 1 96 ? 9.394 -1.809 -8.629 1.00 85.12 96 GLY A C 1
ATOM 726 O O . GLY A 1 96 ? 8.451 -1.897 -9.420 1.00 85.12 96 GLY A O 1
ATOM 727 N N . MET A 1 97 ? 10.491 -2.564 -8.721 1.00 89.75 97 MET A N 1
ATOM 728 C CA . MET A 1 97 ? 10.690 -3.588 -9.735 1.00 89.75 97 MET A CA 1
ATOM 729 C C . MET A 1 97 ? 10.284 -4.961 -9.202 1.00 89.75 97 MET A C 1
ATOM 731 O O . MET A 1 97 ? 10.322 -5.209 -8.000 1.00 89.75 97 MET A O 1
ATOM 735 N N . PRO A 1 98 ? 9.887 -5.885 -10.088 1.00 90.56 98 PRO A N 1
ATOM 736 C CA . PRO A 1 98 ? 9.528 -7.228 -9.671 1.00 90.56 98 PRO A CA 1
ATOM 737 C C . PRO A 1 98 ? 10.750 -8.011 -9.181 1.00 90.56 98 PRO A C 1
ATOM 739 O O . PRO A 1 98 ? 11.668 -8.298 -9.955 1.00 90.56 98 PRO A O 1
ATOM 742 N N . ALA A 1 99 ? 10.711 -8.472 -7.934 1.00 92.06 99 ALA A N 1
ATOM 743 C CA . ALA A 1 99 ? 11.637 -9.480 -7.443 1.00 92.06 99 ALA A CA 1
ATOM 744 C C . ALA A 1 99 ? 11.258 -10.854 -8.021 1.00 92.06 99 ALA A C 1
ATOM 746 O O . ALA A 1 99 ? 10.157 -11.363 -7.807 1.00 92.06 99 ALA A O 1
ATOM 747 N N . ASN A 1 100 ? 12.165 -11.472 -8.784 1.00 91.69 100 ASN A N 1
ATOM 748 C CA . ASN A 1 100 ? 11.940 -12.778 -9.425 1.00 91.69 100 ASN A CA 1
ATOM 749 C C . ASN A 1 100 ? 10.661 -12.838 -10.291 1.00 91.69 100 ASN A C 1
ATOM 751 O O . ASN A 1 100 ? 9.996 -13.870 -10.365 1.00 91.69 100 ASN A O 1
ATOM 755 N N . GLY A 1 101 ? 10.299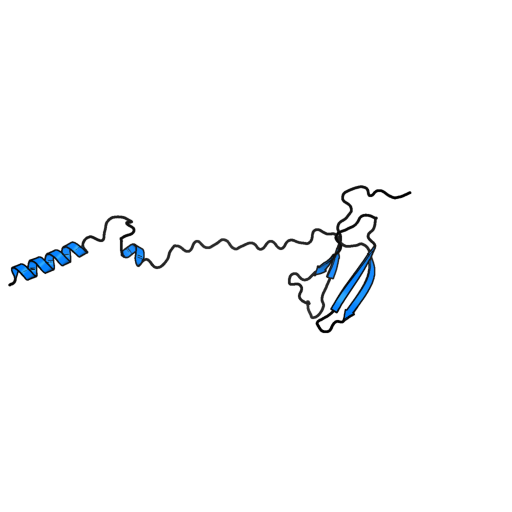 -11.724 -10.936 1.00 92.12 101 GLY A N 1
ATOM 756 C CA . GLY A 1 101 ? 9.101 -11.637 -11.779 1.00 92.12 101 GLY A CA 1
ATOM 757 C C . GLY A 1 101 ? 7.785 -11.444 -11.016 1.00 92.12 101 GLY A C 1
ATOM 758 O O . GLY A 1 101 ? 6.727 -11.448 -11.644 1.00 92.12 101 GLY A O 1
ATOM 759 N N . VAL A 1 102 ? 7.826 -11.248 -9.694 1.00 93.00 102 VAL A N 1
ATOM 760 C CA . VAL A 1 102 ? 6.649 -10.994 -8.852 1.00 93.00 102 VAL A CA 1
ATOM 761 C C . VAL A 1 102 ? 6.711 -9.572 -8.298 1.00 93.00 102 VAL A C 1
ATOM 763 O O . VAL A 1 102 ? 7.721 -9.173 -7.733 1.00 93.00 102 VAL A O 1
ATOM 766 N N . LEU A 1 103 ? 5.623 -8.809 -8.444 1.00 93.25 103 LEU A N 1
ATOM 767 C CA . LEU A 1 103 ? 5.456 -7.524 -7.762 1.00 93.25 103 LEU A CA 1
ATOM 768 C C . LEU A 1 103 ? 4.742 -7.743 -6.429 1.00 93.25 103 LEU A C 1
ATOM 770 O O . LEU A 1 103 ? 3.612 -8.242 -6.409 1.00 93.25 103 LEU A O 1
ATOM 774 N N . THR A 1 104 ? 5.374 -7.331 -5.333 1.00 94.81 104 THR A N 1
ATOM 775 C CA . THR A 1 104 ? 4.794 -7.445 -3.992 1.00 94.81 104 THR A CA 1
ATOM 776 C C . THR A 1 104 ? 4.343 -6.076 -3.502 1.00 94.81 104 THR A C 1
ATOM 778 O O . THR A 1 104 ? 5.144 -5.150 -3.394 1.00 94.81 104 THR A O 1
ATOM 781 N N . TYR A 1 105 ? 3.053 -5.949 -3.183 1.00 95.62 105 TYR A N 1
ATOM 782 C CA . TYR A 1 105 ? 2.469 -4.717 -2.657 1.00 95.62 105 TYR A CA 1
ATOM 783 C C . TYR A 1 105 ? 1.754 -4.956 -1.332 1.00 95.62 105 TYR A C 1
ATOM 785 O O . TYR A 1 105 ? 1.004 -5.922 -1.186 1.00 95.62 105 TYR A O 1
ATOM 793 N N . SER A 1 106 ? 1.889 -3.995 -0.425 1.00 96.19 106 SER A N 1
ATOM 794 C CA . SER A 1 106 ? 1.127 -3.926 0.818 1.00 96.19 106 SER A CA 1
ATOM 795 C C . SER A 1 106 ? 0.091 -2.817 0.765 1.00 96.19 106 SER A C 1
ATOM 797 O O . SER A 1 106 ? 0.409 -1.661 0.478 1.00 96.19 106 SER A O 1
ATOM 799 N N . LEU A 1 107 ? -1.157 -3.147 1.100 1.00 98.00 107 LEU A N 1
ATOM 800 C CA . LEU A 1 107 ? -2.204 -2.149 1.299 1.00 98.00 107 LEU A CA 1
ATOM 801 C C . LEU A 1 107 ? -2.027 -1.492 2.672 1.00 98.00 107 LEU A C 1
ATOM 803 O O . LEU A 1 107 ? -2.222 -2.131 3.708 1.00 98.00 107 LEU A O 1
ATOM 807 N N . ARG A 1 108 ? -1.674 -0.206 2.675 1.00 97.69 108 ARG A N 1
ATOM 808 C CA . ARG A 1 108 ? -1.410 0.579 3.886 1.00 97.69 108 ARG A CA 1
ATOM 809 C C . ARG A 1 108 ? -2.295 1.817 3.937 1.00 97.69 108 ARG A C 1
ATOM 811 O O . ARG A 1 108 ? -2.610 2.394 2.897 1.00 97.69 108 ARG A O 1
ATOM 818 N N . ALA A 1 109 ? -2.686 2.242 5.134 1.00 97.44 109 ALA A N 1
ATOM 819 C CA . ALA A 1 109 ? -3.514 3.431 5.349 1.00 97.44 109 ALA A CA 1
ATOM 820 C C . ALA A 1 109 ? -3.211 4.068 6.712 1.00 97.44 109 ALA A C 1
ATOM 822 O O . ALA A 1 109 ? -2.705 3.404 7.610 1.00 97.44 109 ALA A O 1
ATOM 823 N N . LEU A 1 110 ? -3.497 5.361 6.866 1.00 96.94 110 LEU A N 1
ATOM 824 C CA . LEU A 1 110 ? -3.319 6.061 8.138 1.00 96.94 110 LEU A CA 1
ATOM 825 C C . LEU A 1 110 ? -4.526 5.831 9.058 1.00 96.94 110 LEU A C 1
ATOM 827 O O . LEU A 1 110 ? -5.660 5.925 8.577 1.00 96.94 110 LEU A O 1
ATOM 831 N N . PRO A 1 111 ? -4.301 5.594 10.364 1.00 95.25 111 PRO A N 1
ATOM 832 C CA . PRO A 1 111 ? -5.371 5.538 11.350 1.00 95.25 111 PRO A CA 1
ATOM 833 C C . PRO A 1 111 ? -5.987 6.930 11.581 1.00 95.25 111 PRO A C 1
ATOM 835 O O . PRO A 1 111 ? -5.364 7.952 11.259 1.00 95.25 111 PRO A O 1
ATOM 838 N N . PRO A 1 112 ? -7.200 7.001 12.155 1.00 93.12 112 PRO A N 1
ATOM 839 C CA . PRO A 1 112 ? -7.818 8.272 12.507 1.00 93.12 112 PRO A CA 1
ATOM 840 C C . PRO A 1 112 ? -6.959 9.045 13.521 1.00 93.12 112 PRO A C 1
ATOM 842 O O . PRO A 1 112 ? -6.354 8.481 14.428 1.00 93.12 112 PRO A O 1
ATOM 845 N N . ARG A 1 113 ? -6.924 10.378 13.397 1.00 88.06 113 ARG A N 1
ATOM 846 C CA . ARG A 1 113 ? -6.110 11.266 14.257 1.00 88.06 113 ARG A CA 1
ATOM 847 C C . ARG A 1 113 ? -6.719 11.523 15.650 1.00 88.06 113 ARG A C 1
ATOM 849 O O . ARG A 1 113 ? -6.237 12.389 16.373 1.00 88.06 113 ARG A O 1
ATOM 856 N N . GLY A 1 114 ? -7.794 10.821 16.008 1.00 80.81 114 GLY A N 1
ATOM 857 C CA . GLY A 1 114 ? -8.583 11.010 17.227 1.00 80.81 114 GLY A CA 1
ATOM 858 C C . GLY A 1 114 ? -9.950 10.318 17.121 1.00 80.81 114 GLY A C 1
ATOM 859 O O . GLY A 1 114 ? -10.245 9.742 16.073 1.00 80.81 114 GLY A O 1
ATOM 860 N N . PRO A 1 115 ? -10.795 10.365 18.168 1.00 70.19 115 PRO A N 1
ATOM 861 C CA . PRO A 1 115 ? -12.100 9.707 18.156 1.00 70.19 115 PRO A CA 1
ATOM 862 C C . PRO A 1 115 ? -12.953 10.197 16.978 1.00 70.19 115 PRO A C 1
ATOM 864 O O . PRO A 1 115 ? -13.245 11.389 16.849 1.00 70.19 115 PRO A O 1
ATOM 867 N N . ALA A 1 116 ? -13.342 9.268 16.106 1.00 67.75 116 ALA A N 1
ATOM 868 C CA . ALA A 1 116 ? -14.235 9.550 14.993 1.00 67.75 116 ALA A CA 1
ATOM 869 C C . ALA A 1 116 ? -15.667 9.737 15.518 1.00 67.75 116 ALA A C 1
ATOM 871 O O . ALA A 1 116 ? -16.136 8.971 16.360 1.00 67.75 116 ALA A O 1
ATOM 872 N N . ARG A 1 117 ? -16.383 10.760 15.032 1.00 63.69 117 ARG A N 1
ATOM 873 C CA . ARG A 1 117 ? -17.811 10.910 15.350 1.00 63.69 117 ARG A CA 1
ATOM 874 C C . ARG A 1 117 ? -18.574 9.762 14.694 1.00 63.69 117 ARG A C 1
ATOM 876 O O . ARG A 1 117 ? -18.544 9.633 13.474 1.00 63.69 117 ARG A O 1
ATOM 883 N N . VAL A 1 118 ? -19.269 8.967 15.497 1.00 69.12 118 VAL A N 1
ATOM 884 C CA . VAL A 1 118 ? -20.209 7.957 15.008 1.00 69.12 118 VAL A CA 1
ATOM 885 C C . VAL A 1 118 ? -21.562 8.640 14.840 1.00 69.12 118 VAL A C 1
ATOM 887 O O . VAL A 1 118 ? -22.038 9.288 15.773 1.00 69.12 118 VAL A O 1
ATOM 890 N N . SER A 1 119 ? -22.171 8.542 13.656 1.00 60.00 119 SER A N 1
ATOM 891 C CA . SER A 1 119 ? -23.565 8.962 13.495 1.00 60.00 119 SER A CA 1
ATOM 892 C C . SER A 1 119 ? -24.442 7.910 14.168 1.00 60.00 119 SER A C 1
ATOM 894 O O . SER A 1 119 ? -24.433 6.754 13.750 1.00 60.00 119 SER A O 1
ATOM 896 N N . THR A 1 120 ? -25.124 8.304 15.240 1.00 56.16 120 THR A N 1
ATOM 897 C CA . THR A 1 120 ? -26.303 7.598 15.768 1.00 56.16 120 THR A CA 1
ATOM 898 C C . THR A 1 120 ? -27.517 8.023 14.956 1.00 56.16 120 THR A C 1
ATOM 900 O O . THR A 1 120 ? -28.380 7.160 14.704 1.00 56.16 120 THR A O 1
#

Radius of gyration: 36.42 Å; chains: 1; bounding box: 103×61×50 Å